Protein AF-A0A7Y5S7X3-F1 (afdb_monomer)

Solvent-accessible surface area (backbone atoms only — not comparable to full-atom values): 4247 Å² total; per-residue (Å²): 94,91,95,66,70,63,44,78,45,30,27,52,92,82,23,39,33,27,40,57,68,49,41,45,36,34,27,38,72,91,77,49,42,79,76,45,78,45,79,46,83,64,40,67,43,72,45,39,84,36,59,70,65,31,44,40,36,40,33,32,73,88,73,49,76,47,81,44,73,68,77,83,129

Sequence (73 aa):
CKGVAGRVVGLRAGRLLVWDGREAVTLDPARGSVIERATLEGVQGLVTDKMEDGVLYVITSSGVVAKFLPRAM

Mean predicted aligned error: 3.22 Å

Nearest PDB structures (foldseek):
  8eec-assembly1_A  TM=6.230E-01  e=2.834E-01  Homo sapiens
  5njk-assembly3_C  TM=5.923E-01  e=3.369E-01  Homo sapiens
  3f0w-assembly1_A  TM=5.840E-01  e=4.005E-01  Homo sapiens
  2ela-assembly2_B  TM=6.309E-01  e=7.999E-01  Homo sapiens
  1rj2-assembly4_J  TM=5.678E-01  e=5.660E-01  Mus musculus

Radius of gyration: 12.01 Å; Cα contacts (8 Å, |Δi|>4): 158; chains: 1; bounding box: 28×27×30 Å

Foldseek 3Di:
DPPDDADFQAEEPQWTWGDHQFKTWTANPVVRDTPDMDGDPQWRDWHFPDRYQGWIWTAGVVGDTDTHHRDDD

Structure (mmCIF, N/CA/C/O backbone):
data_AF-A0A7Y5S7X3-F1
#
_entry.id   AF-A0A7Y5S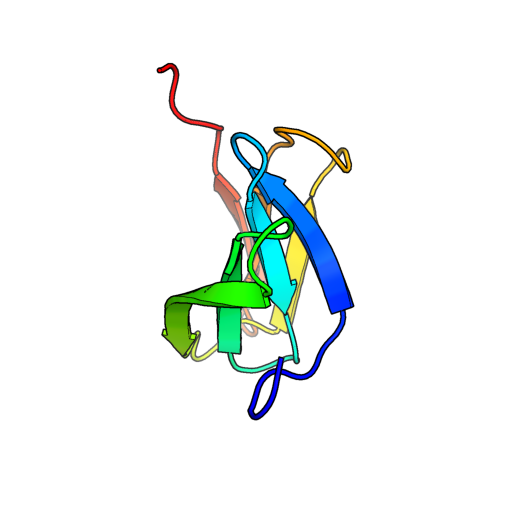7X3-F1
#
loop_
_atom_site.group_PDB
_atom_site.id
_atom_site.type_symbol
_atom_site.label_atom_id
_atom_site.label_alt_id
_atom_site.label_comp_id
_atom_site.label_asym_id
_atom_site.label_entity_id
_atom_site.label_seq_id
_atom_site.pdbx_PDB_ins_code
_atom_site.Cartn_x
_atom_site.Cartn_y
_atom_site.Cartn_z
_atom_site.occupancy
_atom_site.B_iso_or_equiv
_atom_site.auth_seq_id
_atom_site.auth_comp_id
_atom_site.auth_asym_id
_atom_site.auth_atom_id
_atom_site.pdbx_PDB_model_num
ATOM 1 N N . CYS A 1 1 ? -5.631 -13.215 -11.123 1.00 62.66 1 CYS A N 1
ATOM 2 C CA . CYS A 1 1 ? -5.098 -13.866 -9.907 1.00 62.66 1 CYS A CA 1
ATOM 3 C C . CYS A 1 1 ? -6.272 -14.325 -9.047 1.00 62.66 1 CYS A C 1
ATOM 5 O O . CYS A 1 1 ? -7.064 -13.478 -8.656 1.00 62.66 1 CYS A O 1
ATOM 7 N N . LYS A 1 2 ? -6.462 -15.630 -8.801 1.00 73.88 2 LYS A N 1
ATOM 8 C CA . LYS A 1 2 ? -7.528 -16.082 -7.884 1.00 73.88 2 LYS A CA 1
ATOM 9 C C . LYS A 1 2 ? -7.160 -15.662 -6.450 1.00 73.88 2 LYS A C 1
ATOM 11 O O . LYS A 1 2 ? -6.005 -15.807 -6.070 1.00 73.88 2 LYS A O 1
ATOM 16 N N . GLY A 1 3 ? -8.116 -15.135 -5.681 1.00 81.56 3 GLY A N 1
ATOM 17 C CA . GLY A 1 3 ? -7.902 -14.753 -4.273 1.00 81.56 3 GLY A CA 1
ATOM 18 C C . GLY A 1 3 ? -7.240 -13.387 -4.042 1.00 81.56 3 GLY A C 1
ATOM 19 O O . GLY A 1 3 ? -6.679 -13.153 -2.972 1.00 81.56 3 GLY A O 1
ATOM 20 N N . VAL A 1 4 ? -7.264 -12.489 -5.031 1.00 90.44 4 VAL A N 1
ATOM 21 C CA . VAL A 1 4 ? -6.839 -11.088 -4.873 1.00 90.44 4 VAL A CA 1
ATOM 22 C C . VAL A 1 4 ? -7.934 -10.192 -5.436 1.00 90.44 4 VAL A C 1
ATOM 24 O O . VAL A 1 4 ? -8.362 -10.392 -6.572 1.00 90.44 4 VAL A O 1
ATOM 27 N N . ALA A 1 5 ? -8.382 -9.231 -4.638 1.00 92.19 5 ALA A N 1
ATOM 28 C CA . ALA A 1 5 ? -9.347 -8.207 -5.014 1.00 92.19 5 ALA A CA 1
ATOM 29 C C . ALA A 1 5 ? -8.781 -6.826 -4.653 1.00 92.19 5 ALA A C 1
ATOM 31 O O . ALA A 1 5 ? -7.740 -6.737 -4.006 1.00 92.19 5 ALA A O 1
ATOM 32 N N . GLY A 1 6 ? -9.453 -5.764 -5.092 1.00 94.69 6 GLY A N 1
ATOM 33 C CA . GLY A 1 6 ? -9.072 -4.388 -4.781 1.00 94.69 6 GLY A CA 1
ATOM 34 C C . GLY A 1 6 ? -8.525 -3.607 -5.972 1.00 94.69 6 GLY A C 1
ATOM 35 O O . GLY A 1 6 ? -8.605 -4.030 -7.127 1.00 94.69 6 GLY A O 1
ATOM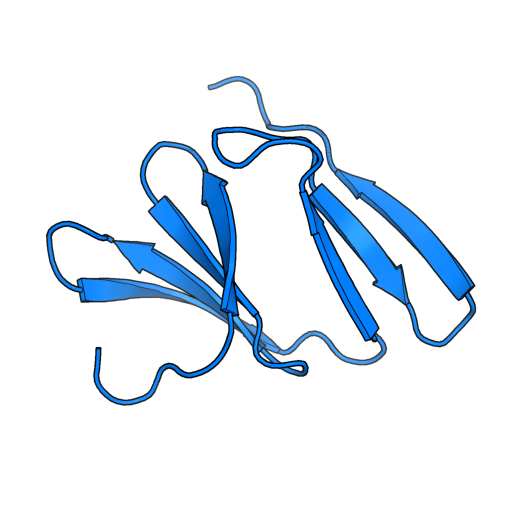 36 N N . ARG A 1 7 ? -7.995 -2.421 -5.679 1.00 96.50 7 ARG A N 1
ATOM 37 C CA . ARG A 1 7 ? -7.476 -1.462 -6.654 1.00 96.50 7 ARG A CA 1
ATOM 38 C C . ARG A 1 7 ? -5.954 -1.518 -6.683 1.00 96.50 7 ARG A C 1
ATOM 40 O O . ARG A 1 7 ? -5.317 -1.532 -5.635 1.00 96.50 7 ARG A O 1
ATOM 47 N N . VAL A 1 8 ? -5.367 -1.474 -7.878 1.00 97.12 8 VAL A N 1
ATOM 48 C CA . VAL A 1 8 ? -3.929 -1.203 -8.027 1.00 97.12 8 VAL A CA 1
ATOM 49 C C . VAL A 1 8 ? -3.670 0.236 -7.587 1.00 97.12 8 VAL A C 1
ATOM 51 O O . VAL A 1 8 ? -4.189 1.175 -8.195 1.00 97.12 8 VAL A O 1
ATOM 54 N N . VAL A 1 9 ? -2.902 0.400 -6.514 1.00 97.31 9 VAL A N 1
ATOM 55 C CA . VAL A 1 9 ? -2.551 1.716 -5.961 1.00 97.31 9 VAL A CA 1
ATOM 56 C C . VAL A 1 9 ? -1.185 2.195 -6.427 1.00 97.31 9 VAL A C 1
ATOM 58 O O . VAL A 1 9 ? -0.916 3.379 -6.315 1.00 97.31 9 VAL A O 1
ATOM 61 N N . GLY A 1 10 ? -0.354 1.309 -6.980 1.00 97.06 10 GLY A N 1
ATOM 62 C CA . GLY A 1 10 ? 0.936 1.663 -7.560 1.00 97.06 10 GLY A CA 1
ATOM 63 C C . GLY A 1 10 ? 1.728 0.445 -8.026 1.00 97.06 10 GLY A C 1
ATOM 64 O O . GLY A 1 10 ? 1.308 -0.702 -7.856 1.00 97.06 10 GLY A O 1
ATOM 65 N N . LEU A 1 11 ? 2.896 0.711 -8.598 1.00 95.94 11 LEU A N 1
ATOM 66 C CA . LEU A 1 11 ? 3.921 -0.246 -8.968 1.00 95.94 11 LEU A CA 1
ATOM 67 C C . LEU A 1 11 ? 5.202 0.053 -8.202 1.00 95.94 11 LEU A C 1
ATOM 69 O O . LEU A 1 11 ? 5.614 1.208 -8.071 1.00 95.94 11 LEU A O 1
ATOM 73 N N . ARG A 1 12 ? 5.862 -1.008 -7.745 1.00 92.50 12 ARG A N 1
ATOM 74 C CA . ARG A 1 12 ? 7.152 -0.934 -7.072 1.00 92.50 12 ARG A CA 1
ATOM 75 C C . ARG A 1 12 ? 8.126 -1.923 -7.686 1.00 92.50 12 ARG A C 1
ATOM 77 O O . ARG A 1 12 ? 7.896 -3.127 -7.592 1.00 92.50 12 ARG A O 1
ATOM 84 N N . ALA A 1 13 ? 9.209 -1.428 -8.284 1.00 92.25 13 ALA A N 1
ATOM 85 C CA . ALA A 1 13 ? 10.203 -2.248 -8.979 1.00 92.25 13 ALA A CA 1
ATOM 86 C C . ALA A 1 13 ? 9.550 -3.275 -9.932 1.00 92.25 13 ALA A C 1
ATOM 88 O O . ALA A 1 13 ? 9.825 -4.475 -9.868 1.00 92.25 13 ALA A O 1
ATOM 89 N N . GLY A 1 14 ? 8.595 -2.807 -10.744 1.00 94.25 14 GLY A N 1
ATOM 90 C CA . GLY A 1 14 ? 7.838 -3.634 -11.689 1.00 94.25 14 GLY A CA 1
ATOM 91 C C . GLY A 1 14 ? 6.779 -4.563 -11.076 1.00 94.25 14 GLY A C 1
ATOM 92 O O . GLY A 1 14 ? 6.184 -5.352 -11.802 1.00 94.25 14 GLY A O 1
ATOM 93 N N . ARG A 1 15 ? 6.515 -4.500 -9.764 1.00 95.75 15 ARG A N 1
ATOM 94 C CA . ARG A 1 15 ? 5.496 -5.316 -9.075 1.00 95.75 15 ARG A CA 1
ATOM 95 C C . ARG A 1 15 ? 4.262 -4.488 -8.764 1.00 95.75 15 ARG A C 1
ATOM 97 O O . ARG A 1 15 ? 4.398 -3.340 -8.357 1.00 95.75 15 ARG A O 1
ATOM 104 N N . LEU A 1 16 ? 3.071 -5.062 -8.908 1.00 97.06 16 LEU A N 1
ATOM 105 C CA . LEU A 1 16 ? 1.825 -4.358 -8.585 1.00 97.06 16 LE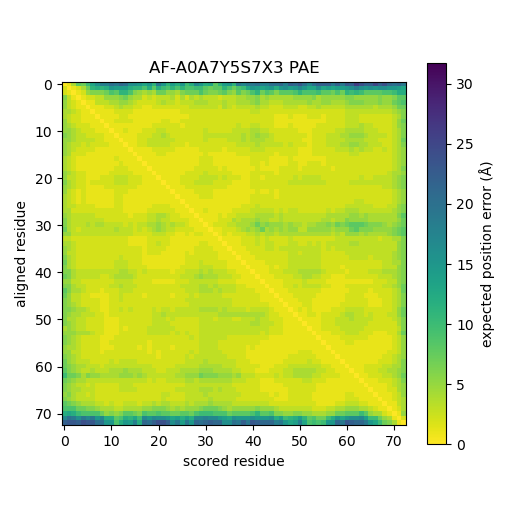U A CA 1
ATOM 106 C C . LEU A 1 16 ? 1.611 -4.344 -7.074 1.00 97.06 16 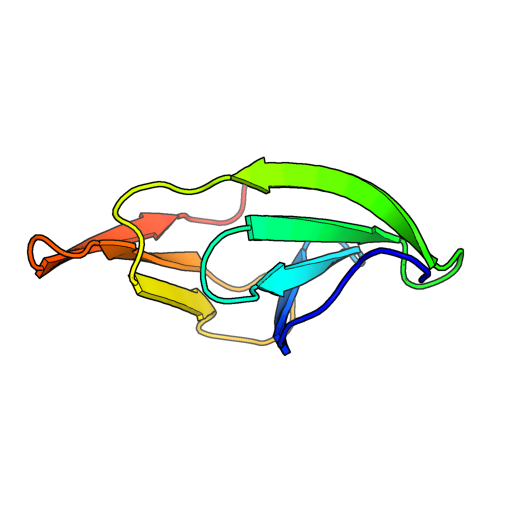LEU A C 1
ATOM 108 O O . LEU A 1 16 ? 1.741 -5.390 -6.445 1.00 97.06 16 LEU A O 1
ATOM 112 N N . LEU A 1 17 ? 1.204 -3.204 -6.525 1.00 97.12 17 LEU A N 1
ATOM 113 C CA . LEU A 1 17 ? 0.650 -3.089 -5.180 1.00 97.12 17 LEU A CA 1
ATOM 114 C C . LEU A 1 17 ? -0.868 -2.910 -5.282 1.00 97.12 17 LEU A C 1
ATOM 116 O O . LEU A 1 17 ? -1.350 -1.938 -5.870 1.00 97.12 17 LEU A O 1
ATOM 120 N N . VAL A 1 18 ? -1.620 -3.850 -4.716 1.00 97.62 18 VAL A N 1
ATOM 121 C CA . VAL A 1 18 ? -3.089 -3.876 -4.719 1.00 97.62 18 VAL A CA 1
ATOM 122 C C . VAL A 1 18 ? -3.609 -3.658 -3.302 1.00 97.62 18 VAL A C 1
ATOM 124 O O . VAL A 1 18 ? -3.076 -4.244 -2.364 1.00 97.62 18 VAL A O 1
ATOM 127 N N . TRP A 1 19 ? -4.646 -2.833 -3.159 1.00 97.81 19 TRP A N 1
ATOM 128 C CA . TRP A 1 19 ? -5.307 -2.527 -1.890 1.00 97.81 19 TRP A CA 1
ATOM 129 C C . TRP A 1 19 ? -6.817 -2.745 -1.997 1.00 97.81 19 TRP A C 1
ATOM 131 O O . TRP A 1 19 ? -7.452 -2.203 -2.906 1.00 97.81 19 TRP A O 1
ATOM 141 N N . ASP A 1 20 ? -7.401 -3.501 -1.068 1.00 96.69 20 ASP A N 1
ATOM 142 C CA . ASP A 1 20 ? -8.851 -3.761 -1.022 1.00 96.69 20 ASP A CA 1
ATOM 143 C C . ASP A 1 20 ? -9.586 -3.071 0.141 1.00 96.69 20 ASP A C 1
ATOM 145 O O . ASP A 1 20 ? -10.794 -3.240 0.290 1.00 96.69 20 ASP A O 1
ATOM 149 N N . GLY A 1 21 ? -8.878 -2.271 0.944 1.00 96.00 21 GLY A N 1
ATOM 150 C CA . GLY A 1 21 ? -9.415 -1.666 2.166 1.00 96.00 21 GLY A CA 1
ATOM 151 C C . GLY A 1 21 ? -9.048 -2.417 3.450 1.00 96.00 21 GLY A C 1
ATOM 152 O O . GLY A 1 21 ? -9.279 -1.887 4.534 1.00 96.00 21 GLY A O 1
ATOM 153 N N . ARG A 1 22 ? -8.460 -3.615 3.348 1.00 95.62 22 ARG A N 1
ATOM 154 C CA . ARG A 1 22 ? -8.009 -4.432 4.484 1.00 95.62 22 ARG A CA 1
ATOM 155 C C . ARG A 1 22 ? -6.636 -5.067 4.260 1.00 95.62 22 ARG A C 1
ATOM 157 O O . ARG A 1 22 ? -5.826 -5.121 5.186 1.00 95.62 22 ARG A O 1
ATOM 164 N N . GLU A 1 23 ? -6.371 -5.563 3.059 1.00 96.94 23 GLU A N 1
ATOM 165 C CA . GLU A 1 23 ? -5.139 -6.243 2.685 1.00 96.94 23 GLU A CA 1
ATOM 166 C C . GLU A 1 23 ? -4.389 -5.502 1.582 1.00 96.94 23 GLU A C 1
ATOM 168 O O . GLU A 1 23 ? -4.952 -5.092 0.563 1.00 96.94 23 GLU A O 1
ATOM 173 N N . ALA A 1 24 ? -3.079 -5.375 1.787 1.00 97.19 24 ALA A N 1
ATOM 174 C CA . ALA A 1 24 ? -2.135 -4.968 0.765 1.00 97.19 24 ALA A CA 1
ATOM 175 C C . ALA A 1 24 ? -1.487 -6.218 0.169 1.00 97.19 24 ALA A C 1
ATOM 177 O O . ALA A 1 24 ? -0.966 -7.071 0.893 1.00 97.19 24 ALA A O 1
ATOM 178 N N . VAL A 1 25 ? -1.515 -6.328 -1.156 1.00 97.56 25 VAL A N 1
ATOM 179 C CA . VAL A 1 25 ? -0.978 -7.482 -1.879 1.00 97.56 25 VAL A CA 1
ATOM 180 C C . VAL A 1 25 ? 0.009 -7.015 -2.933 1.00 97.56 25 VAL A C 1
ATOM 182 O O . VAL A 1 25 ? -0.328 -6.196 -3.788 1.00 97.56 25 VAL A O 1
ATOM 185 N N . THR A 1 26 ? 1.210 -7.587 -2.906 1.00 96.75 26 THR A N 1
ATOM 186 C CA . THR A 1 26 ? 2.217 -7.395 -3.950 1.00 96.75 26 THR A CA 1
ATOM 187 C C . THR A 1 26 ? 2.124 -8.533 -4.961 1.00 96.75 26 THR A C 1
ATOM 189 O O . THR A 1 26 ? 2.172 -9.705 -4.581 1.00 96.75 26 THR A O 1
ATOM 192 N N . LEU A 1 27 ? 2.017 -8.211 -6.251 1.00 96.62 27 LEU A N 1
ATOM 193 C CA . LEU A 1 27 ? 1.887 -9.185 -7.339 1.00 96.62 27 LEU A CA 1
ATOM 194 C C . LEU A 1 27 ? 3.023 -9.068 -8.355 1.00 96.62 27 LEU A C 1
ATOM 196 O O . LEU A 1 27 ? 3.459 -7.967 -8.692 1.00 96.62 27 LEU A O 1
ATOM 200 N N . ASP A 1 28 ? 3.422 -10.208 -8.913 1.00 95.50 28 ASP A N 1
ATOM 201 C CA . ASP A 1 28 ? 4.153 -10.269 -10.180 1.00 95.50 28 ASP A CA 1
ATOM 202 C C . ASP A 1 28 ? 3.144 -10.089 -11.333 1.00 95.50 28 ASP A C 1
ATOM 204 O O . ASP A 1 28 ? 2.278 -10.956 -11.508 1.00 95.50 28 ASP A O 1
ATOM 208 N N . PRO A 1 29 ? 3.207 -8.998 -12.119 1.00 93.75 29 PRO A N 1
ATOM 209 C CA . PRO A 1 29 ? 2.264 -8.777 -13.213 1.00 93.75 29 PRO A CA 1
ATOM 210 C C . PRO A 1 29 ? 2.455 -9.741 -14.390 1.00 93.75 29 PRO A C 1
ATOM 212 O O . PRO A 1 29 ? 1.484 -10.027 -15.085 1.00 93.75 29 PRO A O 1
ATOM 215 N N . ALA A 1 30 ? 3.665 -10.260 -14.618 1.00 94.62 30 ALA A N 1
ATOM 216 C CA . ALA A 1 30 ? 3.944 -11.166 -15.731 1.00 94.62 30 ALA A CA 1
ATOM 217 C C . ALA A 1 30 ? 3.384 -12.570 -15.469 1.00 94.62 30 ALA A C 1
ATOM 219 O O . ALA A 1 30 ? 2.938 -13.251 -16.391 1.00 94.62 30 ALA A O 1
ATOM 220 N N . ARG A 1 31 ? 3.402 -13.006 -14.205 1.00 92.44 31 ARG A N 1
ATOM 221 C CA . ARG A 1 31 ? 2.955 -14.351 -13.798 1.00 92.44 31 ARG A CA 1
ATOM 222 C C . ARG A 1 31 ? 1.581 -14.375 -13.137 1.00 92.44 31 ARG A C 1
ATOM 224 O O . ARG A 1 31 ? 0.978 -15.438 -13.017 1.00 92.44 31 ARG A O 1
ATOM 231 N N . GLY A 1 32 ? 1.090 -13.231 -12.664 1.00 90.94 32 GLY A N 1
ATOM 232 C CA . GLY A 1 32 ? -0.124 -13.152 -11.854 1.00 90.94 32 GLY A CA 1
ATOM 233 C C . GLY A 1 32 ? 0.001 -13.853 -10.493 1.00 90.94 32 GLY A C 1
ATOM 234 O O . GLY A 1 32 ? -1.012 -14.208 -9.885 1.00 90.94 32 GLY A O 1
ATOM 235 N N . SER A 1 33 ? 1.223 -14.091 -10.014 1.00 94.25 33 SER A N 1
ATOM 236 C CA . SER A 1 33 ? 1.483 -14.714 -8.714 1.00 94.25 33 SER A CA 1
ATOM 237 C C . SER A 1 33 ? 1.551 -13.671 -7.602 1.00 94.25 33 SER A C 1
ATOM 239 O O . SER A 1 33 ? 2.083 -12.577 -7.794 1.00 94.25 33 SER A O 1
ATOM 241 N N . VAL A 1 34 ? 1.052 -14.034 -6.419 1.00 96.12 34 VAL A N 1
ATOM 242 C CA . VAL A 1 34 ? 1.244 -13.245 -5.196 1.00 96.12 34 VAL A CA 1
ATOM 243 C C . VAL A 1 34 ? 2.690 -13.391 -4.740 1.00 96.12 34 VAL A C 1
ATOM 245 O O . VAL A 1 34 ? 3.170 -14.508 -4.570 1.00 96.12 34 VAL A O 1
ATOM 248 N N . ILE A 1 35 ? 3.367 -12.261 -4.561 1.00 95.88 35 ILE A N 1
ATOM 249 C CA . ILE A 1 35 ? 4.715 -12.185 -3.992 1.00 95.88 35 ILE A CA 1
ATOM 250 C C . ILE A 1 35 ? 4.613 -12.061 -2.474 1.00 95.88 35 ILE A C 1
ATOM 252 O O . ILE A 1 35 ? 5.292 -12.779 -1.750 1.00 95.88 35 ILE A O 1
ATOM 256 N N . GLU A 1 36 ? 3.751 -11.160 -2.001 1.00 95.38 36 GLU A N 1
ATOM 257 C CA . GLU A 1 36 ? 3.578 -10.873 -0.578 1.00 95.38 36 GLU A CA 1
ATOM 258 C C . GLU A 1 36 ? 2.149 -10.404 -0.294 1.00 95.38 36 GLU A C 1
ATOM 260 O O . GLU A 1 36 ? 1.490 -9.827 -1.165 1.00 95.38 36 GLU A O 1
ATOM 265 N N . ARG A 1 37 ? 1.671 -10.654 0.926 1.00 96.56 37 ARG A N 1
ATOM 266 C CA . ARG A 1 37 ? 0.372 -10.206 1.431 1.00 96.56 37 ARG A CA 1
ATOM 267 C C . ARG A 1 37 ? 0.519 -9.755 2.876 1.00 96.56 37 ARG A C 1
ATOM 269 O O . ARG A 1 37 ? 1.116 -10.471 3.675 1.00 96.56 37 ARG A O 1
ATOM 276 N N . ALA A 1 38 ? -0.087 -8.623 3.207 1.00 96.44 38 ALA A N 1
ATOM 277 C CA . ALA A 1 38 ? -0.181 -8.129 4.572 1.00 96.44 38 ALA A CA 1
ATOM 278 C C . ALA A 1 38 ? -1.595 -7.614 4.862 1.00 96.44 38 ALA A C 1
ATOM 280 O O . ALA A 1 38 ? -2.148 -6.828 4.091 1.00 96.44 38 ALA A O 1
ATOM 281 N N . THR A 1 39 ? -2.165 -8.025 5.993 1.00 96.69 39 THR A N 1
ATOM 282 C CA . THR A 1 39 ? -3.353 -7.380 6.564 1.00 96.69 39 THR A CA 1
ATOM 283 C C . THR A 1 39 ? -2.911 -6.113 7.290 1.00 96.69 39 THR A C 1
ATOM 285 O O . THR A 1 39 ? -2.018 -6.166 8.133 1.00 96.69 39 THR A O 1
ATOM 288 N N 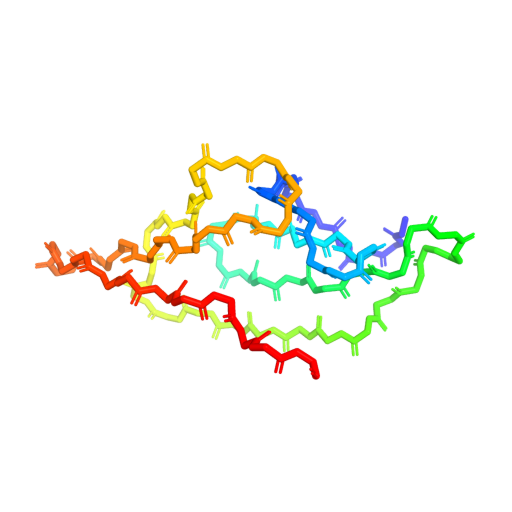. LEU A 1 40 ? -3.522 -4.974 6.964 1.00 96.19 40 LEU A N 1
ATOM 289 C CA . LEU A 1 40 ? -3.169 -3.677 7.538 1.00 96.19 40 LEU A CA 1
ATOM 290 C C . LEU A 1 40 ? -4.313 -3.163 8.415 1.00 96.19 40 LEU A C 1
ATOM 292 O O . LEU A 1 40 ? -5.201 -2.443 7.960 1.00 96.19 40 LEU A O 1
ATOM 296 N N . GLU A 1 41 ? -4.304 -3.550 9.689 1.00 95.69 41 GLU A N 1
ATOM 297 C CA . GLU A 1 41 ? -5.308 -3.089 10.649 1.00 95.69 41 GLU A CA 1
ATOM 298 C C . GLU A 1 41 ? -5.174 -1.586 10.924 1.00 95.69 41 GLU A C 1
ATOM 300 O O . GLU A 1 41 ? -4.074 -1.044 11.027 1.00 95.69 41 GLU A O 1
ATOM 305 N N . GLY A 1 42 ? -6.310 -0.894 11.030 1.00 96.06 42 GLY A N 1
ATOM 306 C CA . GLY A 1 42 ? -6.335 0.549 11.279 1.00 96.06 42 GLY A CA 1
ATOM 307 C C . GLY A 1 42 ? -5.855 1.410 10.104 1.00 96.06 42 GLY A C 1
ATOM 308 O O . GLY A 1 42 ? -5.726 2.620 10.273 1.00 96.06 42 GLY A O 1
ATOM 309 N N . VAL A 1 43 ? -5.610 0.839 8.919 1.00 97.94 43 VAL A N 1
ATOM 310 C CA . VAL A 1 43 ? -5.325 1.591 7.688 1.00 97.94 43 VAL A CA 1
ATOM 311 C C . VAL A 1 43 ? -6.620 1.821 6.916 1.00 97.94 43 VAL A C 1
ATOM 313 O O . VAL A 1 43 ? -7.346 0.884 6.606 1.00 97.94 43 VAL A O 1
ATOM 316 N N . GLN A 1 44 ? -6.908 3.079 6.590 1.00 97.25 44 GLN A N 1
ATOM 317 C CA . GLN A 1 44 ? -8.059 3.469 5.770 1.00 97.25 44 GLN A CA 1
ATOM 318 C C . GLN A 1 44 ? -7.686 3.701 4.306 1.00 97.25 44 GLN A C 1
ATOM 320 O O . GLN A 1 44 ? -8.534 3.565 3.425 1.00 97.25 44 GLN A O 1
ATOM 325 N N . GLY A 1 45 ? -6.429 4.049 4.027 1.00 96.69 45 GLY A N 1
ATOM 326 C CA . GLY A 1 45 ? -6.005 4.379 2.674 1.00 96.69 45 GLY A CA 1
ATOM 327 C C . GLY A 1 45 ? -4.542 4.078 2.406 1.00 96.69 45 GLY A C 1
ATOM 328 O O . GLY A 1 45 ? -3.673 4.370 3.227 1.00 96.69 45 GLY A O 1
ATOM 329 N N . LEU A 1 46 ? -4.297 3.549 1.210 1.00 97.62 46 LEU A N 1
ATOM 330 C CA . LEU A 1 46 ? -2.990 3.475 0.572 1.00 97.62 46 LEU A CA 1
ATOM 331 C C . LEU A 1 46 ? -3.046 4.278 -0.723 1.00 97.62 46 LEU A C 1
ATOM 333 O O . LEU A 1 46 ? -3.908 4.033 -1.569 1.00 97.62 46 LEU A O 1
ATOM 337 N N . VAL A 1 47 ? -2.141 5.239 -0.872 1.00 96.62 47 VAL A N 1
ATOM 338 C CA . VAL A 1 47 ? -2.074 6.111 -2.050 1.00 96.62 47 VAL A CA 1
ATOM 339 C C . VAL A 1 47 ? -0.618 6.307 -2.430 1.00 96.62 47 VAL A C 1
ATOM 341 O O . VAL A 1 47 ? 0.214 6.532 -1.555 1.00 96.62 47 VAL A O 1
ATOM 344 N N . THR A 1 48 ? -0.301 6.260 -3.719 1.00 97.38 48 THR A N 1
ATOM 345 C CA . THR A 1 48 ? 1.001 6.714 -4.211 1.00 97.38 48 THR A CA 1
ATOM 346 C C . THR A 1 48 ? 0.874 8.059 -4.918 1.00 97.38 48 THR A C 1
ATOM 348 O O . THR A 1 48 ? -0.174 8.386 -5.475 1.00 97.38 48 THR A O 1
ATOM 351 N N . ASP A 1 49 ? 1.938 8.861 -4.888 1.00 96.31 49 ASP A N 1
ATOM 352 C CA . ASP A 1 49 ? 2.006 10.136 -5.623 1.00 96.31 49 ASP A CA 1
ATOM 353 C C . ASP A 1 49 ? 2.156 9.949 -7.141 1.00 96.31 49 ASP A C 1
ATOM 355 O O . ASP A 1 49 ? 1.705 10.782 -7.925 1.00 96.31 49 ASP A O 1
ATOM 359 N N . LYS A 1 50 ? 2.761 8.838 -7.561 1.00 96.06 50 LYS A N 1
ATOM 360 C CA . LYS A 1 50 ? 2.858 8.397 -8.954 1.00 96.06 50 LYS A CA 1
ATOM 361 C C . LYS A 1 50 ? 2.658 6.892 -9.061 1.00 96.06 50 LYS A C 1
ATOM 363 O O . LYS A 1 50 ? 2.894 6.143 -8.111 1.00 96.06 50 LYS A O 1
ATOM 368 N N . MET A 1 51 ? 2.237 6.450 -10.244 1.00 95.62 51 MET A N 1
ATOM 369 C CA . MET A 1 51 ? 1.940 5.039 -10.487 1.00 95.62 51 MET A CA 1
ATOM 370 C C . MET A 1 51 ? 3.190 4.161 -10.391 1.00 95.62 51 MET A C 1
ATOM 372 O O . MET A 1 51 ? 3.092 3.063 -9.872 1.00 95.62 51 MET A O 1
ATOM 376 N N . GLU A 1 52 ? 4.357 4.624 -10.840 1.00 96.06 52 GLU A N 1
ATOM 377 C CA . GLU A 1 52 ? 5.579 3.812 -10.870 1.00 96.06 52 GLU A CA 1
ATOM 378 C C . GLU A 1 52 ? 6.656 4.357 -9.928 1.00 96.06 52 GLU A C 1
ATOM 380 O O . GLU A 1 52 ? 7.084 5.513 -10.032 1.00 96.06 52 GLU A O 1
ATOM 385 N N . ASP A 1 53 ? 7.079 3.512 -8.984 1.00 94.50 53 ASP A N 1
ATOM 386 C CA . ASP A 1 53 ? 8.111 3.796 -7.983 1.00 94.50 53 ASP A CA 1
ATOM 387 C C . ASP A 1 53 ? 7.869 5.102 -7.214 1.00 94.50 53 ASP A C 1
ATOM 389 O O . ASP A 1 53 ? 8.790 5.881 -6.943 1.00 94.50 53 ASP A O 1
ATOM 393 N N . GLY A 1 54 ? 6.593 5.362 -6.920 1.00 95.38 54 GLY A N 1
ATOM 394 C CA . GLY A 1 54 ? 6.117 6.500 -6.141 1.00 95.38 54 GLY A CA 1
ATOM 395 C C . GLY A 1 54 ? 6.377 6.373 -4.653 1.00 95.38 54 GLY A C 1
ATOM 396 O O . GLY A 1 54 ? 6.601 5.286 -4.118 1.00 95.38 54 GLY A O 1
ATOM 397 N N . VAL A 1 55 ? 6.312 7.512 -3.977 1.00 97.06 55 VAL A N 1
ATOM 398 C CA . VAL A 1 55 ? 6.188 7.561 -2.527 1.00 97.06 55 VAL A CA 1
ATOM 399 C C . VAL A 1 55 ? 4.843 6.958 -2.146 1.00 97.06 55 VAL A C 1
ATOM 401 O O . VAL A 1 55 ? 3.811 7.340 -2.695 1.00 97.06 55 VAL A O 1
ATOM 404 N N . LEU A 1 56 ? 4.852 6.045 -1.178 1.00 96.88 56 LEU A N 1
ATOM 405 C CA . LEU A 1 56 ? 3.630 5.489 -0.611 1.00 96.88 56 LEU A CA 1
ATOM 406 C C . LEU A 1 56 ? 3.199 6.319 0.599 1.00 96.88 56 LE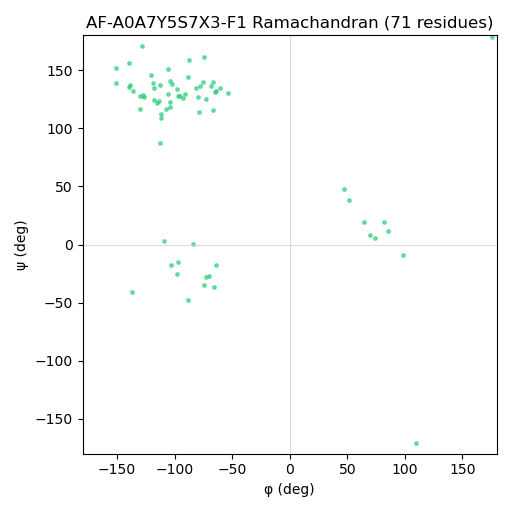U A C 1
ATOM 408 O O . LEU A 1 56 ? 3.977 6.553 1.524 1.00 96.88 56 LEU A O 1
ATOM 412 N N . TYR A 1 57 ? 1.940 6.721 0.602 1.00 97.94 57 TYR A N 1
ATOM 413 C CA . TYR A 1 57 ? 1.261 7.346 1.722 1.00 97.94 57 TYR A CA 1
ATOM 414 C C . TYR A 1 57 ? 0.301 6.337 2.341 1.00 97.94 57 TYR A C 1
ATOM 416 O O . TYR A 1 57 ? -0.504 5.717 1.640 1.00 97.94 57 TYR A O 1
ATOM 424 N N . VAL A 1 58 ? 0.389 6.192 3.660 1.00 97.88 58 VAL A N 1
ATOM 425 C CA . VAL A 1 58 ? -0.513 5.359 4.458 1.00 97.88 58 VAL A CA 1
ATOM 426 C C . VAL A 1 58 ? -1.328 6.273 5.353 1.00 97.88 58 VAL A C 1
ATOM 428 O O . VAL A 1 58 ? -0.763 7.053 6.120 1.00 97.88 58 VAL A O 1
ATOM 431 N N . ILE A 1 59 ? -2.647 6.172 5.242 1.00 98.06 59 ILE A N 1
ATOM 432 C CA . ILE A 1 59 ? -3.607 6.955 6.016 1.00 98.06 59 ILE A CA 1
ATOM 433 C C . ILE A 1 59 ? -4.238 6.017 7.040 1.00 98.06 59 ILE A C 1
ATOM 435 O O . ILE A 1 59 ? -4.891 5.040 6.661 1.00 98.06 59 ILE A O 1
ATOM 439 N N . THR A 1 60 ? -4.036 6.288 8.326 1.00 97.81 60 THR A N 1
ATOM 440 C CA . THR A 1 60 ? -4.628 5.496 9.411 1.00 97.81 60 THR A CA 1
ATOM 441 C C . THR A 1 60 ? -6.013 6.014 9.789 1.00 97.81 60 THR A C 1
ATOM 443 O O . THR A 1 60 ? -6.337 7.185 9.594 1.00 97.81 60 THR A O 1
ATOM 446 N N . SER A 1 61 ? -6.825 5.165 10.418 1.00 96.19 61 SER A N 1
ATOM 447 C CA . SER A 1 61 ? -8.133 5.538 10.966 1.00 96.19 61 SER A CA 1
ATOM 448 C C . SER A 1 61 ? -8.062 6.556 12.102 1.00 96.19 61 SER A C 1
ATOM 450 O O . SER A 1 61 ? -9.064 7.193 12.412 1.00 96.19 61 SER A O 1
ATOM 452 N N . SER A 1 62 ? -6.891 6.726 12.719 1.00 96.69 62 SER A N 1
ATOM 453 C CA . SER A 1 62 ? -6.625 7.762 13.722 1.00 96.69 62 SER A CA 1
ATOM 454 C C . SER A 1 62 ? -6.239 9.120 13.119 1.00 96.69 62 SER A C 1
ATOM 456 O O . SER A 1 62 ? -5.977 10.057 13.868 1.00 96.69 62 SER A O 1
ATOM 458 N N . GLY A 1 63 ? -6.196 9.243 11.787 1.00 95.50 63 GLY A N 1
ATOM 459 C CA . GLY A 1 63 ? -5.861 10.487 11.091 1.00 95.50 63 GLY A CA 1
ATOM 460 C C . GLY A 1 63 ? -4.361 10.728 10.893 1.00 95.50 63 GLY A C 1
ATOM 461 O O . GLY A 1 63 ? -3.970 11.828 10.508 1.00 95.50 63 GLY A O 1
ATOM 462 N N . VAL A 1 64 ? -3.507 9.726 11.131 1.00 97.81 64 VAL A N 1
ATOM 463 C CA . VAL A 1 64 ? -2.067 9.826 10.852 1.00 97.81 64 VAL A CA 1
ATOM 464 C C . VAL A 1 64 ? -1.815 9.565 9.371 1.00 97.81 64 VAL A C 1
ATOM 466 O O . VAL A 1 64 ? -2.323 8.597 8.807 1.00 97.81 64 VAL A O 1
ATOM 469 N N . VAL A 1 65 ? -0.979 10.403 8.756 1.00 97.94 65 VAL A N 1
ATOM 470 C CA . VAL A 1 65 ? -0.468 10.188 7.399 1.00 97.94 65 VAL A CA 1
ATOM 471 C C . VAL A 1 65 ? 1.025 9.897 7.476 1.00 97.94 65 VAL A C 1
ATOM 473 O O . VAL A 1 65 ? 1.828 10.780 7.774 1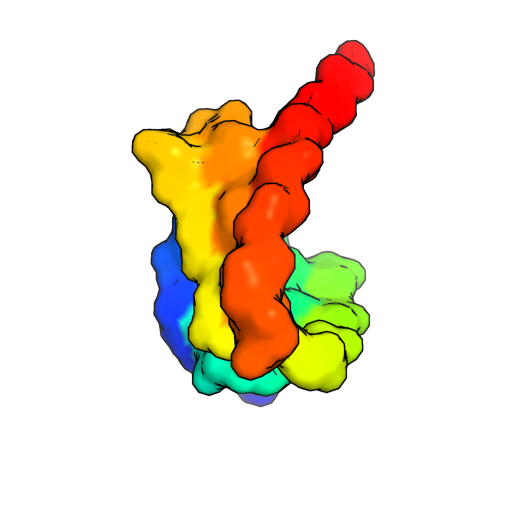.00 97.94 65 VAL A O 1
ATOM 476 N N . ALA A 1 66 ? 1.400 8.650 7.207 1.00 97.62 66 ALA A N 1
ATOM 477 C CA . ALA A 1 66 ? 2.791 8.219 7.160 1.00 97.62 66 ALA A CA 1
ATOM 478 C C . ALA A 1 66 ? 3.299 8.196 5.713 1.00 97.62 66 ALA A C 1
ATOM 480 O O . ALA A 1 66 ? 2.629 7.684 4.815 1.00 97.62 66 ALA A O 1
ATOM 481 N N . LYS A 1 67 ? 4.499 8.747 5.495 1.00 97.31 67 LYS A N 1
ATOM 482 C CA . LYS A 1 67 ? 5.169 8.811 4.191 1.00 97.31 67 LYS A CA 1
ATOM 483 C C . LYS A 1 67 ? 6.286 7.771 4.130 1.00 97.31 67 LYS A C 1
ATOM 485 O O . LYS A 1 67 ? 7.222 7.826 4.924 1.00 97.31 67 LYS A O 1
ATOM 490 N N . PHE A 1 68 ? 6.227 6.880 3.149 1.00 94.94 68 PHE A N 1
ATOM 491 C CA . PHE A 1 68 ? 7.225 5.843 2.915 1.00 94.94 68 PHE A CA 1
ATOM 492 C C . PHE A 1 68 ? 7.971 6.134 1.621 1.00 94.94 68 PHE A C 1
ATOM 494 O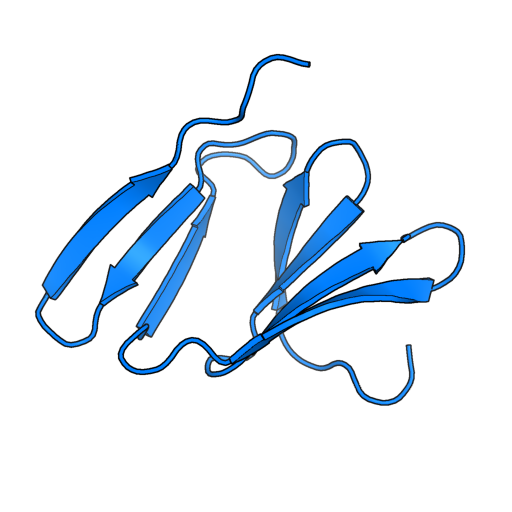 O . PHE A 1 68 ? 7.411 6.079 0.524 1.00 94.94 68 PHE A O 1
ATOM 501 N N . LEU A 1 69 ? 9.254 6.463 1.763 1.00 94.19 69 LEU A N 1
ATOM 502 C CA . LEU A 1 69 ? 10.126 6.668 0.619 1.00 94.19 69 LEU A CA 1
ATOM 503 C C . LEU A 1 69 ? 10.507 5.315 -0.002 1.00 94.19 69 LEU A C 1
ATOM 505 O O . LEU A 1 69 ? 10.802 4.362 0.730 1.00 94.19 69 LEU A O 1
ATOM 509 N N . PRO A 1 70 ? 10.552 5.226 -1.339 1.00 88.88 70 PRO A N 1
ATOM 510 C CA . PRO A 1 70 ? 11.135 4.090 -2.029 1.00 88.88 70 PRO A CA 1
ATOM 511 C C . PRO A 1 70 ? 12.563 3.836 -1.539 1.00 88.88 70 PRO A C 1
ATOM 513 O O . PRO A 1 70 ? 13.386 4.749 -1.506 1.00 88.88 70 PRO A O 1
ATOM 516 N N . ARG A 1 71 ? 12.886 2.590 -1.180 1.00 83.50 71 ARG A N 1
ATOM 517 C CA . ARG A 1 71 ? 14.282 2.207 -0.927 1.00 83.50 71 ARG A CA 1
ATOM 518 C C . ARG A 1 71 ? 15.090 2.338 -2.223 1.00 83.50 71 ARG A C 1
ATOM 520 O O . ARG A 1 71 ? 14.640 1.855 -3.264 1.00 83.50 71 ARG A O 1
ATOM 527 N N . ALA A 1 72 ? 16.258 2.971 -2.170 1.00 71.44 72 ALA A N 1
ATOM 528 C CA . ALA A 1 72 ? 17.224 2.829 -3.253 1.00 71.44 72 ALA A CA 1
ATOM 529 C C . ALA A 1 72 ? 17.598 1.341 -3.358 1.00 71.44 72 ALA A C 1
ATOM 531 O O . ALA A 1 72 ? 17.745 0.679 -2.326 1.00 71.44 72 ALA A O 1
ATOM 532 N N . MET A 1 73 ? 17.623 0.819 -4.585 1.00 58.50 73 MET A N 1
ATOM 533 C CA . MET A 1 73 ? 18.141 -0.522 -4.865 1.00 58.50 73 MET A CA 1
ATOM 534 C C . MET A 1 73 ? 19.661 -0.525 -4.782 1.00 58.50 73 MET A C 1
ATOM 536 O O . MET A 1 73 ? 20.257 0.509 -5.160 1.00 58.50 73 MET A O 1
#

Secondary structure (DSSP, 8-state):
-TT--SEEEEEETTEEEEE-SSEEEEEETTTTEEEEEEE-TTEEEEEESSTBTPPEEEEETTS-EEEEPPPP-

pLDDT: mean 93.93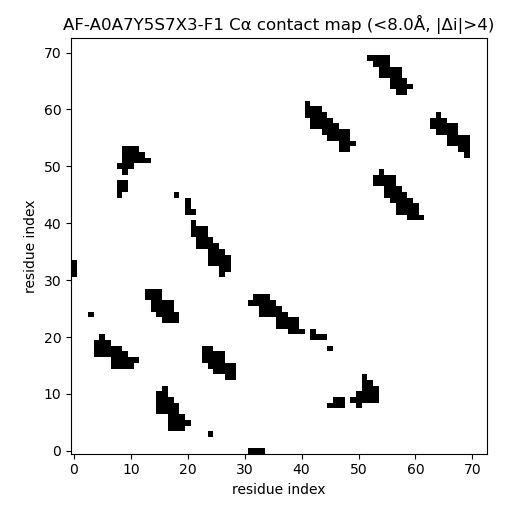, std 7.32, range [58.5, 98.06]